Protein AF-A0AAV1TSD0-F1 (afdb_monomer_lite)

Radius of gyration: 18.55 Å; chains: 1; bounding box: 43×28×42 Å

InterPro domains:
  IPR061502 Copia/RE1/RE2-like, N-terminal domain [PF14223] (1-87)

Organism: NCBI:txid2874970

Foldseek 3Di:
DDPPPPPLQVPDPDPVVSVVVCCVVVVVVLVVVLVVLVVCLQPQADPDDDLPVSLVVLVVSQVVNVVSVNHDDPVSSVVSSVVNVVVD

Sequence (88 aa):
MEDSQPPLVRSVIGAYDAWSRLEENYEKKSLANKLFLRRLFLTMMYEGNDVMENTNKLKTLADQLDAVGSPISEADLMTTLLGSLRES

Structure (mmCIF, N/CA/C/O backbone):
data_AF-A0AAV1TSD0-F1
#
_entry.id   AF-A0AAV1TSD0-F1
#
loop_
_atom_site.group_PDB
_atom_site.id
_atom_site.type_symbol
_atom_site.label_atom_id
_atom_site.label_alt_id
_atom_site.label_comp_id
_atom_site.label_asym_id
_atom_site.label_entity_id
_atom_site.label_seq_id
_atom_site.pdbx_PDB_ins_code
_atom_site.Cartn_x
_atom_site.Cartn_y
_atom_site.Cartn_z
_atom_site.occupancy
_atom_site.B_iso_or_equiv
_atom_site.auth_seq_id
_atom_site.auth_comp_id
_atom_site.auth_asym_id
_atom_site.auth_atom_id
_atom_site.pdbx_PDB_model_num
ATOM 1 N N . MET A 1 1 ? 17.880 20.443 -20.967 1.00 37.94 1 MET A N 1
ATOM 2 C CA . MET A 1 1 ? 17.515 19.069 -21.353 1.00 37.94 1 MET A CA 1
ATOM 3 C C . MET A 1 1 ? 18.327 18.148 -20.477 1.00 37.94 1 MET A C 1
ATOM 5 O O . MET A 1 1 ? 19.533 18.330 -20.378 1.00 37.94 1 MET A O 1
ATOM 9 N N . GLU A 1 2 ? 17.614 17.329 -19.720 1.00 45.28 2 GLU A N 1
ATOM 10 C CA . GLU A 1 2 ? 18.118 16.450 -18.673 1.00 45.28 2 GLU A CA 1
ATOM 11 C C . GLU A 1 2 ? 18.915 15.293 -19.273 1.00 45.28 2 GLU A C 1
ATOM 13 O O . GLU A 1 2 ? 18.374 14.521 -20.057 1.00 45.28 2 GLU A O 1
ATOM 18 N N . ASP A 1 3 ? 20.159 15.118 -18.837 1.00 38.56 3 ASP A N 1
ATOM 19 C CA . ASP A 1 3 ? 20.835 13.822 -18.900 1.00 38.56 3 ASP A CA 1
ATOM 20 C C . ASP A 1 3 ? 20.858 13.229 -17.488 1.00 38.56 3 ASP A C 1
ATOM 22 O O . ASP A 1 3 ? 21.896 13.072 -16.847 1.00 38.56 3 ASP A O 1
ATOM 26 N N . SER A 1 4 ? 19.670 12.911 -16.967 1.00 51.69 4 SER A N 1
ATOM 27 C CA . SER A 1 4 ? 19.498 12.153 -15.721 1.00 51.69 4 SER A CA 1
ATOM 28 C C . SER A 1 4 ? 19.714 10.653 -15.955 1.00 51.69 4 SER A C 1
ATOM 30 O O . SER A 1 4 ? 18.919 9.818 -15.530 1.00 51.69 4 SER A O 1
ATOM 32 N N . GLN A 1 5 ? 20.802 10.292 -16.636 1.00 53.09 5 GLN A N 1
ATOM 33 C CA . GLN A 1 5 ? 21.286 8.915 -16.656 1.00 53.09 5 GLN A CA 1
ATOM 34 C C . GLN A 1 5 ? 21.917 8.625 -15.281 1.00 53.09 5 GLN A C 1
ATOM 36 O O . GLN A 1 5 ? 22.838 9.345 -14.877 1.00 53.09 5 GLN A O 1
ATOM 41 N N . PRO A 1 6 ? 21.450 7.614 -14.520 1.00 50.78 6 PRO A N 1
ATOM 42 C CA . PRO A 1 6 ? 22.025 7.332 -13.216 1.00 50.78 6 PRO A CA 1
ATOM 43 C C . PRO A 1 6 ? 23.520 6.989 -13.376 1.00 50.78 6 PRO A C 1
ATOM 45 O O . PRO A 1 6 ? 23.863 6.162 -14.224 1.00 50.78 6 PRO A O 1
ATOM 48 N N . PRO A 1 7 ? 24.424 7.564 -12.554 1.00 54.84 7 PRO A N 1
ATOM 49 C CA . PRO A 1 7 ? 25.887 7.444 -12.688 1.00 54.84 7 PRO A CA 1
ATOM 50 C C . PRO A 1 7 ? 26.443 6.005 -12.647 1.00 54.84 7 PRO A C 1
ATOM 52 O O . PRO A 1 7 ? 27.635 5.792 -12.855 1.00 54.84 7 PRO A O 1
ATOM 55 N N . LEU A 1 8 ? 25.585 5.008 -12.422 1.00 51.91 8 LEU A N 1
ATOM 56 C CA . LEU A 1 8 ? 25.893 3.579 -12.394 1.00 51.91 8 LEU A CA 1
ATOM 57 C C . LEU A 1 8 ? 26.127 2.964 -13.787 1.00 51.91 8 LEU A C 1
ATOM 59 O O . LEU A 1 8 ? 26.810 1.946 -13.881 1.00 51.91 8 LEU A O 1
ATOM 63 N N . VAL A 1 9 ? 25.622 3.585 -14.863 1.00 49.38 9 VAL A N 1
ATOM 64 C CA . VAL A 1 9 ? 25.748 3.067 -16.245 1.00 49.38 9 VAL A CA 1
ATOM 65 C C . VAL A 1 9 ? 27.102 3.425 -16.883 1.00 49.38 9 VAL A C 1
ATOM 67 O O . VAL A 1 9 ? 27.534 2.793 -17.841 1.00 49.38 9 VAL A O 1
ATOM 70 N N . ARG A 1 10 ? 27.849 4.385 -16.319 1.00 54.00 10 ARG A N 1
ATOM 71 C CA . ARG A 1 10 ? 29.100 4.894 -16.919 1.00 54.00 10 ARG A CA 1
ATOM 72 C C . ARG A 1 10 ? 30.312 3.951 -16.777 1.00 54.00 10 ARG A C 1
ATOM 74 O O . ARG A 1 10 ? 31.369 4.243 -17.321 1.00 54.00 10 ARG A O 1
ATOM 81 N N . SER A 1 11 ? 30.187 2.840 -16.044 1.00 55.19 11 SER A N 1
ATOM 82 C CA . SER A 1 11 ? 31.312 1.969 -15.644 1.00 55.19 11 SER A CA 1
ATOM 83 C C . SER A 1 11 ? 31.243 0.530 -16.190 1.00 55.19 11 SER A C 1
ATOM 85 O O . SER A 1 11 ? 32.024 -0.316 -15.752 1.00 55.19 11 SER A O 1
ATOM 87 N N . VAL A 1 12 ? 30.335 0.210 -17.110 1.00 54.34 12 VAL A N 1
ATOM 88 C CA . VAL A 1 12 ? 30.078 -1.182 -17.521 1.00 54.34 12 VAL A CA 1
ATOM 89 C C . VAL A 1 12 ? 30.292 -1.378 -19.017 1.00 54.34 12 VAL A C 1
ATOM 91 O O . VAL A 1 12 ? 29.761 -0.637 -19.835 1.00 54.34 12 VAL A O 1
ATOM 94 N N . ILE A 1 13 ? 31.130 -2.366 -19.348 1.00 62.28 13 ILE A N 1
ATOM 95 C CA . ILE A 1 13 ? 31.670 -2.627 -20.694 1.00 62.28 13 ILE A CA 1
ATOM 96 C C . ILE A 1 13 ? 30.662 -3.426 -21.551 1.00 62.28 13 ILE A C 1
ATOM 98 O O . ILE A 1 13 ? 30.782 -3.453 -22.774 1.00 62.28 13 ILE A O 1
ATOM 102 N N . GLY A 1 14 ? 29.623 -4.018 -20.941 1.00 67.62 14 GLY A N 1
ATOM 103 C CA . GLY A 1 14 ? 28.590 -4.794 -21.632 1.00 67.62 14 GLY A CA 1
ATOM 104 C C . GLY A 1 14 ? 27.172 -4.582 -21.089 1.00 67.62 14 GLY A C 1
ATOM 105 O O . GLY A 1 14 ? 26.970 -4.301 -19.908 1.00 67.62 14 GLY A O 1
ATOM 106 N N . ALA A 1 15 ? 26.176 -4.754 -21.968 1.00 64.50 15 ALA A N 1
ATOM 107 C CA . ALA A 1 15 ? 24.750 -4.602 -21.654 1.00 64.50 15 ALA A CA 1
ATOM 108 C C . ALA A 1 15 ? 24.275 -5.526 -20.517 1.00 64.50 15 ALA A C 1
ATOM 110 O O . ALA A 1 15 ? 23.415 -5.136 -19.734 1.00 64.50 15 ALA A O 1
ATOM 111 N N . TYR A 1 16 ? 24.873 -6.715 -20.397 1.00 69.06 16 TYR A N 1
ATOM 112 C CA . TYR A 1 16 ? 24.599 -7.654 -19.309 1.00 69.06 16 TYR A CA 1
ATOM 113 C C . TYR A 1 16 ? 25.049 -7.106 -17.947 1.00 69.06 16 TYR A C 1
ATOM 115 O O . TYR A 1 16 ? 24.260 -7.087 -17.011 1.00 69.06 16 TYR A O 1
ATOM 123 N N . ASP A 1 17 ? 26.266 -6.563 -17.845 1.00 71.06 17 ASP A N 1
ATOM 124 C CA . ASP A 1 17 ? 26.768 -6.002 -16.582 1.00 71.06 17 ASP A CA 1
ATOM 125 C C . ASP A 1 17 ? 25.987 -4.752 -16.158 1.00 71.06 17 ASP A C 1
ATOM 127 O O . ASP A 1 17 ? 25.760 -4.517 -14.969 1.00 71.06 17 ASP A O 1
ATOM 131 N N . ALA A 1 18 ? 25.558 -3.939 -17.130 1.00 70.12 18 ALA A N 1
ATOM 132 C CA . ALA A 1 18 ? 24.660 -2.820 -16.876 1.00 70.12 18 ALA A CA 1
ATOM 133 C C . ALA A 1 18 ? 23.302 -3.303 -16.356 1.00 70.12 18 ALA A C 1
ATOM 135 O O . ALA A 1 18 ? 22.809 -2.762 -15.367 1.00 70.12 18 ALA A O 1
ATOM 136 N N . TRP A 1 19 ? 22.735 -4.345 -16.970 1.00 65.19 19 TRP A N 1
ATOM 137 C CA . TRP A 1 19 ? 21.480 -4.947 -16.534 1.00 65.19 19 TRP A CA 1
ATOM 138 C C . TRP A 1 19 ? 21.585 -5.538 -15.127 1.00 65.19 19 TRP A C 1
ATOM 140 O O . TRP A 1 19 ? 20.781 -5.176 -14.279 1.00 65.19 19 TRP A O 1
ATOM 150 N N . SER A 1 20 ? 22.612 -6.338 -14.824 1.00 72.12 20 SER A N 1
ATOM 151 C CA . SER A 1 20 ? 22.798 -6.928 -13.491 1.00 72.12 20 SER A CA 1
ATOM 152 C C . SER A 1 20 ? 23.010 -5.879 -12.396 1.00 72.12 20 SER A C 1
ATOM 154 O O . SER A 1 20 ? 22.504 -6.041 -11.291 1.00 72.12 20 SER A O 1
ATOM 156 N N . ARG A 1 21 ? 23.705 -4.765 -12.674 1.00 73.38 21 ARG A N 1
ATOM 157 C CA . ARG A 1 21 ? 23.853 -3.667 -11.695 1.00 73.38 21 ARG A CA 1
ATOM 158 C C . ARG A 1 21 ? 22.562 -2.883 -11.486 1.00 73.38 21 ARG A C 1
ATOM 160 O O . ARG A 1 21 ? 22.310 -2.406 -10.378 1.00 73.38 21 ARG A O 1
ATOM 167 N N . LEU A 1 22 ? 21.772 -2.701 -12.544 1.00 66.00 22 LEU A N 1
ATOM 168 C CA . LEU A 1 22 ? 20.441 -2.113 -12.432 1.00 66.00 22 LEU A CA 1
ATOM 169 C C . LEU A 1 22 ? 19.537 -3.050 -11.632 1.00 66.00 22 LEU A C 1
ATOM 171 O O . LEU A 1 22 ? 18.953 -2.612 -10.654 1.00 66.00 22 LEU A O 1
ATOM 175 N N . GLU A 1 23 ? 19.497 -4.333 -11.966 1.00 67.81 23 GLU A N 1
ATOM 176 C CA . GLU A 1 23 ? 18.745 -5.343 -11.230 1.00 67.81 23 GLU A CA 1
ATOM 177 C C . GLU A 1 23 ? 19.142 -5.345 -9.752 1.00 67.81 23 GLU A C 1
ATOM 179 O O . GLU A 1 23 ? 18.302 -5.061 -8.914 1.00 67.81 23 GLU A O 1
ATOM 184 N N . GLU A 1 24 ? 20.425 -5.461 -9.415 1.00 72.25 24 GLU A N 1
ATOM 185 C CA . GLU A 1 24 ? 20.880 -5.492 -8.022 1.00 72.25 24 GLU A CA 1
ATOM 186 C C . GLU A 1 24 ? 20.549 -4.199 -7.248 1.00 72.25 24 GLU A C 1
ATOM 188 O O . GLU A 1 24 ? 20.129 -4.239 -6.090 1.00 72.25 24 GLU A O 1
ATOM 193 N N . ASN A 1 25 ? 20.726 -3.023 -7.857 1.00 70.25 25 ASN A N 1
ATOM 194 C CA . ASN A 1 25 ? 20.474 -1.751 -7.179 1.00 70.25 25 ASN A CA 1
ATOM 195 C C . ASN A 1 25 ? 18.975 -1.438 -7.065 1.00 70.25 25 ASN A C 1
ATOM 197 O O . ASN A 1 25 ? 18.525 -0.940 -6.032 1.00 70.25 25 ASN A O 1
ATOM 201 N N . TYR A 1 26 ? 18.198 -1.709 -8.115 1.00 64.81 26 TYR A N 1
ATOM 202 C CA . TYR A 1 26 ? 16.754 -1.489 -8.119 1.00 64.81 26 TYR A CA 1
ATOM 203 C C . TYR A 1 26 ? 16.021 -2.570 -7.325 1.00 64.81 26 TYR A C 1
ATOM 205 O O . TYR A 1 26 ? 15.042 -2.245 -6.663 1.00 64.81 26 TYR A O 1
ATOM 213 N N . GLU A 1 27 ? 16.517 -3.804 -7.284 1.00 68.88 27 GLU A N 1
ATOM 214 C CA . GLU A 1 27 ? 16.018 -4.873 -6.421 1.00 68.88 27 GLU A CA 1
ATOM 215 C C . GLU A 1 27 ? 16.326 -4.571 -4.953 1.00 68.88 27 GLU A C 1
ATOM 217 O O . GLU A 1 27 ? 15.408 -4.590 -4.139 1.00 68.88 27 GLU A O 1
ATOM 222 N N . LYS A 1 28 ? 17.554 -4.161 -4.594 1.00 66.56 28 LYS A N 1
ATOM 223 C CA . LYS A 1 28 ? 17.862 -3.708 -3.220 1.00 66.56 28 LYS A CA 1
ATOM 224 C C . LYS A 1 28 ? 16.997 -2.520 -2.801 1.00 66.56 28 LYS A C 1
ATOM 226 O O . LYS A 1 28 ? 16.484 -2.508 -1.683 1.00 66.56 28 LYS A O 1
ATOM 231 N N . LYS A 1 29 ? 16.790 -1.537 -3.687 1.00 67.81 29 LYS A N 1
ATOM 232 C CA . LYS A 1 29 ? 15.872 -0.411 -3.435 1.00 67.81 29 LYS A CA 1
ATOM 233 C C . LYS A 1 29 ? 14.418 -0.862 -3.343 1.00 67.81 29 LYS A C 1
ATOM 235 O O . LYS A 1 29 ? 13.701 -0.356 -2.491 1.00 67.81 29 LYS A O 1
ATOM 240 N N . SER A 1 30 ? 13.990 -1.817 -4.162 1.00 76.81 30 SER A N 1
ATOM 241 C CA . SER A 1 30 ? 12.649 -2.404 -4.128 1.00 76.81 30 SER A CA 1
ATOM 242 C C . SER A 1 30 ? 12.418 -3.157 -2.820 1.00 76.81 30 SER A C 1
ATOM 244 O O . SER A 1 30 ? 11.410 -2.932 -2.163 1.00 76.81 30 SER A O 1
ATOM 246 N N . LEU A 1 31 ? 13.379 -3.963 -2.368 1.00 76.88 31 LEU A N 1
ATOM 247 C CA . LEU A 1 31 ? 13.334 -4.671 -1.088 1.00 76.88 31 LEU A CA 1
ATOM 248 C C . LEU A 1 31 ? 13.326 -3.702 0.097 1.00 76.88 31 LEU A C 1
ATOM 250 O O . LEU A 1 31 ? 12.497 -3.844 0.995 1.00 76.88 31 LEU A O 1
ATOM 254 N N . ALA A 1 32 ? 14.195 -2.689 0.086 1.00 77.31 32 ALA A N 1
ATOM 255 C CA . ALA A 1 32 ? 14.208 -1.648 1.110 1.00 77.31 32 ALA A CA 1
ATOM 256 C C . ALA A 1 32 ? 12.887 -0.861 1.135 1.00 77.31 32 ALA A C 1
ATOM 258 O O . ALA A 1 32 ? 12.345 -0.618 2.210 1.00 77.31 32 ALA A O 1
ATOM 259 N N . ASN A 1 33 ? 12.335 -0.522 -0.033 1.00 80.06 33 ASN A N 1
ATOM 260 C CA . ASN A 1 33 ? 11.057 0.175 -0.157 1.00 80.06 33 ASN A CA 1
ATOM 261 C C . ASN A 1 33 ? 9.885 -0.695 0.326 1.00 80.06 33 ASN A C 1
ATOM 263 O O . ASN A 1 33 ? 9.060 -0.234 1.107 1.00 80.06 33 ASN A O 1
ATOM 267 N N . LYS A 1 34 ? 9.849 -1.981 -0.048 1.00 83.31 34 LYS A N 1
ATOM 268 C CA . LYS A 1 34 ? 8.865 -2.954 0.456 1.00 83.31 34 LYS A CA 1
ATOM 269 C C . LYS A 1 34 ? 8.919 -3.069 1.978 1.00 83.31 34 LYS A C 1
ATOM 271 O O . LYS A 1 34 ? 7.879 -3.042 2.629 1.00 83.31 34 LYS A O 1
ATOM 276 N N . LEU A 1 35 ? 10.118 -3.184 2.552 1.00 83.06 35 LEU A N 1
ATOM 277 C CA . LEU A 1 35 ? 10.312 -3.252 4.003 1.00 83.06 35 LEU A CA 1
ATOM 278 C C . LEU A 1 35 ? 9.886 -1.959 4.698 1.00 83.06 35 LEU A C 1
ATOM 280 O O . LEU A 1 35 ? 9.246 -2.017 5.745 1.00 83.06 35 LEU A O 1
ATOM 284 N N . PHE A 1 36 ? 10.212 -0.806 4.113 1.00 83.19 36 PHE A N 1
ATOM 285 C CA . PHE A 1 36 ? 9.805 0.496 4.626 1.00 83.19 36 PHE A CA 1
ATOM 286 C C . PHE A 1 36 ? 8.279 0.636 4.655 1.00 83.19 36 PHE A C 1
ATOM 288 O O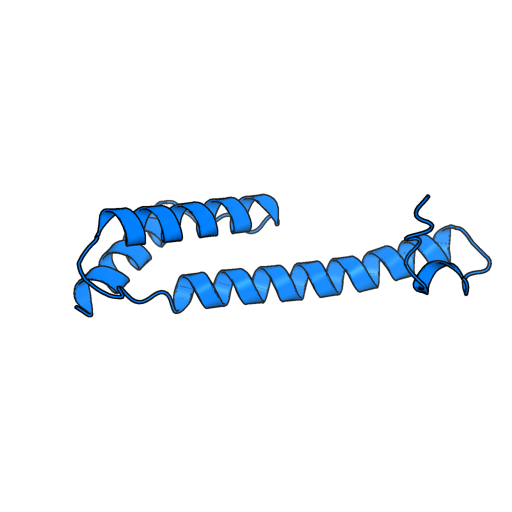 . PHE A 1 36 ? 7.719 0.925 5.711 1.00 83.19 36 PHE A O 1
ATOM 295 N N . LEU A 1 37 ? 7.604 0.347 3.538 1.00 84.69 37 LEU A N 1
ATOM 296 C CA . LEU A 1 37 ? 6.145 0.415 3.431 1.00 84.69 37 LEU A CA 1
ATOM 297 C C . LEU A 1 37 ? 5.450 -0.573 4.376 1.00 84.69 37 LEU A C 1
ATOM 299 O O . LEU A 1 37 ? 4.505 -0.199 5.065 1.00 84.69 37 LEU A O 1
ATOM 303 N N . ARG A 1 38 ? 5.953 -1.813 4.483 1.00 84.62 38 ARG A N 1
ATOM 304 C CA . ARG A 1 38 ? 5.435 -2.791 5.455 1.00 84.62 38 ARG A CA 1
ATOM 305 C C . ARG A 1 38 ? 5.596 -2.313 6.889 1.00 84.62 38 ARG A C 1
ATOM 307 O O . ARG A 1 38 ? 4.685 -2.484 7.691 1.00 84.62 38 ARG A O 1
ATOM 314 N N . ARG A 1 39 ? 6.747 -1.730 7.226 1.00 85.06 39 ARG A N 1
ATOM 315 C CA . ARG A 1 39 ? 6.978 -1.202 8.570 1.00 85.06 39 ARG A CA 1
ATOM 316 C C . ARG A 1 39 ? 6.016 -0.062 8.872 1.00 85.06 39 ARG A C 1
ATOM 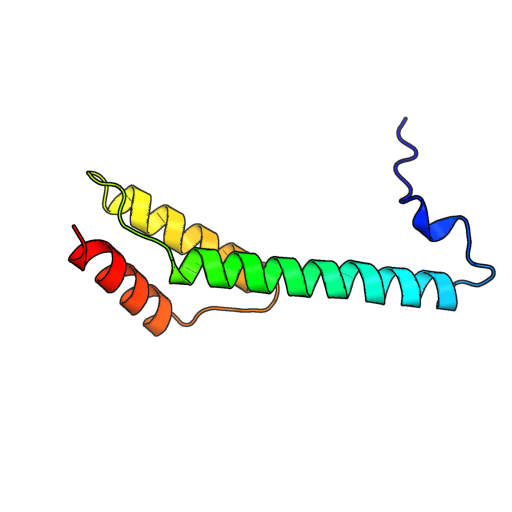318 O O . ARG A 1 39 ? 5.402 -0.089 9.927 1.00 85.06 39 ARG A O 1
ATOM 325 N N . LEU A 1 40 ? 5.848 0.869 7.935 1.00 82.69 40 LEU A N 1
ATOM 326 C CA . LEU A 1 40 ? 4.928 1.994 8.072 1.00 82.69 40 LEU A CA 1
ATOM 327 C C . LEU A 1 40 ? 3.478 1.529 8.263 1.00 82.69 40 LEU A C 1
ATOM 329 O O . LEU A 1 40 ? 2.788 2.062 9.123 1.00 82.69 40 LEU A O 1
ATOM 333 N N . PHE A 1 41 ? 3.049 0.503 7.524 1.00 82.75 41 PHE A N 1
ATOM 334 C CA . PHE A 1 41 ? 1.735 -0.118 7.693 1.00 82.75 41 PHE A CA 1
ATOM 335 C C . PHE A 1 41 ? 1.553 -0.742 9.087 1.00 82.75 41 PHE A C 1
ATOM 337 O O . PHE A 1 41 ? 0.527 -0.533 9.723 1.00 82.75 41 PHE A O 1
ATOM 344 N N . LEU A 1 42 ? 2.552 -1.478 9.586 1.00 79.94 42 LEU A N 1
ATOM 345 C CA . LEU A 1 42 ? 2.486 -2.149 10.893 1.00 79.94 42 LEU A CA 1
ATOM 346 C C . LEU A 1 42 ? 2.594 -1.194 12.087 1.00 79.94 42 LEU A C 1
ATOM 348 O O . LEU A 1 42 ? 2.134 -1.530 13.172 1.00 79.94 42 LEU A O 1
ATOM 352 N N . THR A 1 43 ? 3.233 -0.036 11.917 1.00 78.19 43 THR A N 1
ATOM 353 C CA . THR A 1 43 ? 3.398 0.973 12.976 1.00 78.19 43 THR A CA 1
ATOM 354 C C . THR A 1 43 ? 2.410 2.130 12.848 1.00 78.19 43 THR A C 1
ATOM 356 O O . THR A 1 43 ? 2.621 3.174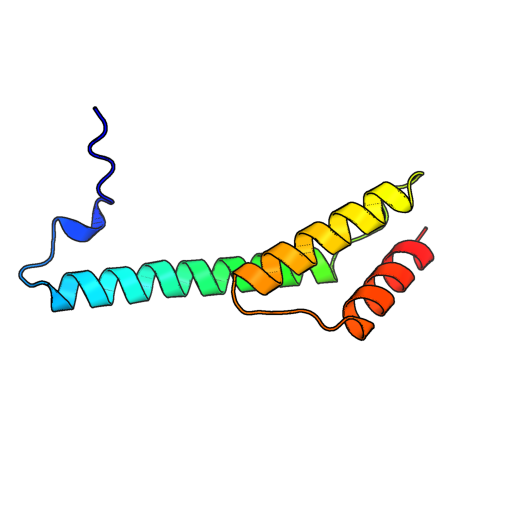 13.462 1.00 78.19 43 THR A O 1
ATOM 359 N N . MET A 1 44 ? 1.384 2.001 12.004 1.00 72.81 44 MET A N 1
ATOM 360 C CA . MET A 1 44 ? 0.409 3.062 11.791 1.00 72.81 44 MET A CA 1
ATOM 361 C C . MET A 1 44 ? -0.475 3.213 13.032 1.00 72.81 44 MET A C 1
ATOM 363 O O . MET A 1 44 ? -1.254 2.323 13.363 1.00 72.81 44 MET A O 1
ATOM 367 N N . MET A 1 45 ? -0.342 4.352 13.710 1.00 65.94 45 MET A N 1
ATOM 368 C CA . MET A 1 45 ? -1.164 4.729 14.858 1.00 65.94 45 MET A CA 1
ATOM 369 C C . MET A 1 45 ? -2.184 5.793 14.448 1.00 65.94 45 MET A C 1
ATOM 371 O O . MET A 1 45 ? -1.914 6.622 13.578 1.00 65.94 45 MET A O 1
ATOM 375 N N . TYR 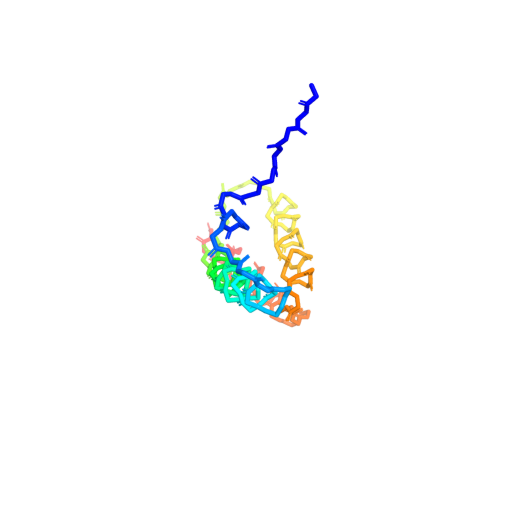A 1 46 ? -3.354 5.781 15.085 1.00 66.06 46 TYR A N 1
ATOM 376 C CA . TYR A 1 46 ? -4.367 6.811 14.888 1.00 66.06 46 TYR A CA 1
ATOM 377 C C . TYR A 1 46 ? -3.919 8.129 15.535 1.00 66.06 46 TYR A C 1
ATOM 379 O O . TYR A 1 46 ? -3.838 8.237 16.755 1.00 66.06 46 TYR A O 1
ATOM 387 N N . GLU A 1 47 ? -3.645 9.149 14.721 1.00 64.50 47 GLU A N 1
ATOM 388 C CA . GLU A 1 47 ? -3.209 10.480 15.184 1.00 64.50 47 GLU A CA 1
ATOM 389 C C . GLU A 1 47 ? -4.375 11.450 15.476 1.00 64.50 47 GLU A C 1
ATOM 391 O O . GLU A 1 47 ? -4.211 12.668 15.435 1.00 64.50 47 GLU A O 1
ATOM 396 N N . GLY A 1 48 ? -5.556 10.929 15.818 1.00 60.09 48 GLY A N 1
ATOM 397 C CA . GLY A 1 48 ? -6.669 11.740 16.309 1.00 60.09 48 GLY A CA 1
ATOM 398 C C . GLY A 1 48 ? -7.614 12.326 15.248 1.00 60.09 48 GLY A C 1
ATOM 399 O O . GLY A 1 48 ? -7.269 12.575 14.098 1.00 60.09 48 GLY A O 1
ATOM 400 N N . ASN A 1 49 ? -8.844 12.546 15.724 1.00 57.16 49 ASN A N 1
ATOM 401 C CA . ASN A 1 49 ? -10.049 13.185 15.172 1.00 57.16 49 ASN A CA 1
ATOM 402 C C . ASN A 1 49 ? -10.636 12.776 13.813 1.00 57.16 49 ASN A C 1
ATOM 404 O O . ASN A 1 49 ? -11.840 12.984 13.660 1.00 57.16 49 ASN A O 1
ATOM 408 N N . ASP A 1 50 ? -9.901 12.177 12.873 1.00 73.06 50 ASP A N 1
ATOM 409 C CA . ASP A 1 50 ? -10.517 11.732 11.613 1.00 73.06 50 ASP A CA 1
ATOM 410 C C . ASP A 1 50 ? -10.198 10.274 11.247 1.00 73.06 50 ASP A C 1
ATOM 412 O O . ASP A 1 50 ? -9.161 9.919 10.680 1.00 73.06 50 ASP A O 1
ATOM 416 N N . VAL A 1 51 ? -11.171 9.408 11.540 1.00 75.19 51 VAL A N 1
ATOM 417 C CA . VAL A 1 51 ? -11.187 7.993 11.146 1.00 75.19 51 VAL A CA 1
ATOM 418 C C . VAL A 1 51 ? -11.132 7.837 9.626 1.00 75.19 51 VAL A C 1
ATOM 420 O O . VAL A 1 51 ? -10.518 6.885 9.137 1.00 75.19 51 VAL A O 1
ATOM 423 N N . MET A 1 52 ? -11.725 8.759 8.860 1.00 79.50 52 MET A N 1
ATOM 424 C CA . MET A 1 52 ? -11.656 8.718 7.400 1.00 79.50 52 MET A CA 1
ATOM 425 C C . MET A 1 52 ? -10.256 9.052 6.897 1.00 79.50 52 MET A C 1
ATOM 427 O O . MET A 1 52 ? -9.775 8.389 5.980 1.00 79.50 52 MET A O 1
ATOM 431 N N . GLU A 1 53 ? -9.573 10.022 7.505 1.00 80.81 53 GLU A N 1
ATOM 432 C CA . GLU A 1 53 ? -8.186 10.338 7.154 1.00 80.81 53 GLU A CA 1
ATOM 433 C C . GLU A 1 53 ? -7.267 9.138 7.422 1.00 80.81 53 GLU A C 1
ATOM 435 O O . GLU A 1 53 ? -6.486 8.747 6.552 1.00 80.81 53 GLU A O 1
ATOM 440 N N . ASN A 1 54 ? -7.422 8.487 8.578 1.00 79.00 54 ASN A N 1
ATOM 441 C CA . ASN A 1 54 ? -6.676 7.274 8.914 1.00 79.00 54 ASN A CA 1
ATOM 442 C C . ASN A 1 54 ? -6.972 6.115 7.940 1.00 79.00 54 ASN A C 1
ATOM 444 O O . ASN A 1 54 ? -6.057 5.449 7.455 1.00 79.00 54 ASN A O 1
ATOM 448 N N . THR A 1 55 ? -8.243 5.923 7.576 1.00 82.75 55 THR A N 1
ATOM 449 C CA . THR A 1 55 ? -8.662 4.901 6.599 1.00 82.75 55 THR A CA 1
ATOM 450 C C . THR A 1 55 ? -8.072 5.169 5.211 1.00 82.75 55 THR A C 1
ATOM 452 O O . THR A 1 55 ? -7.583 4.251 4.552 1.00 82.75 55 THR A O 1
ATOM 455 N N . ASN A 1 56 ? -8.059 6.429 4.767 1.00 85.12 56 ASN A N 1
ATOM 456 C CA . ASN A 1 56 ? -7.481 6.822 3.481 1.00 85.12 56 ASN A CA 1
ATOM 457 C C . ASN A 1 56 ? -5.958 6.633 3.452 1.00 85.12 56 ASN A C 1
ATOM 459 O O . ASN A 1 56 ? -5.418 6.172 2.443 1.00 85.12 56 ASN A O 1
ATOM 463 N N . LYS A 1 57 ? -5.263 6.935 4.557 1.00 84.50 57 LYS A N 1
ATOM 464 C CA . LYS A 1 57 ? -3.823 6.671 4.708 1.00 84.50 57 LYS A CA 1
ATOM 465 C C . LYS A 1 57 ? -3.522 5.170 4.624 1.00 84.50 57 LYS A C 1
ATOM 467 O O . LYS A 1 57 ? -2.650 4.775 3.852 1.00 84.50 57 LYS A O 1
ATOM 472 N N . LEU A 1 58 ? -4.290 4.335 5.330 1.00 85.19 58 LEU A N 1
ATOM 473 C CA . LEU A 1 58 ? -4.180 2.871 5.271 1.00 85.19 58 LEU A CA 1
ATOM 474 C C . LEU A 1 58 ? -4.394 2.324 3.860 1.00 85.19 58 LEU A C 1
ATOM 476 O O . LEU A 1 58 ? -3.599 1.516 3.381 1.00 85.19 58 LEU A O 1
ATOM 480 N N . LYS A 1 59 ? -5.436 2.801 3.173 1.00 86.69 59 LYS A N 1
ATOM 481 C CA . LYS A 1 59 ? -5.728 2.399 1.796 1.00 86.69 59 LYS A CA 1
ATOM 482 C C . LYS A 1 59 ? -4.601 2.785 0.839 1.00 86.69 59 LYS A C 1
ATOM 484 O O . LYS A 1 59 ? -4.148 1.952 0.065 1.00 86.69 59 LYS A O 1
ATOM 489 N N . THR A 1 60 ? -4.085 4.006 0.961 1.00 89.19 60 THR A N 1
ATOM 490 C CA . THR A 1 60 ? -2.958 4.481 0.144 1.00 89.19 60 THR A CA 1
ATOM 491 C C . THR A 1 60 ? -1.713 3.612 0.343 1.00 89.19 60 THR A C 1
ATOM 493 O O . THR A 1 60 ? -1.026 3.288 -0.623 1.00 89.19 60 THR A O 1
ATOM 496 N N . LEU A 1 61 ? -1.421 3.197 1.580 1.00 87.56 61 LEU A N 1
ATOM 497 C CA . LEU A 1 61 ? -0.301 2.295 1.864 1.00 87.56 61 LEU A CA 1
ATOM 498 C C . LEU A 1 61 ? -0.516 0.893 1.292 1.00 87.56 61 LEU A C 1
ATOM 500 O O . LEU A 1 61 ? 0.435 0.300 0.785 1.00 87.56 61 LEU A O 1
ATOM 504 N N . ALA A 1 62 ? -1.742 0.371 1.349 1.00 87.69 62 ALA A N 1
ATOM 505 C CA . ALA A 1 62 ? -2.083 -0.910 0.739 1.00 87.69 62 ALA A CA 1
ATOM 506 C C . ALA A 1 62 ? -1.900 -0.871 -0.788 1.00 87.69 62 ALA A C 1
ATOM 508 O O . ALA A 1 62 ? -1.269 -1.770 -1.341 1.00 87.69 62 ALA A O 1
ATOM 509 N N . ASP A 1 63 ? -2.344 0.204 -1.445 1.00 88.62 63 ASP A N 1
ATOM 510 C CA . ASP A 1 63 ? -2.169 0.408 -2.889 1.00 88.62 63 ASP A CA 1
ATOM 511 C C . ASP A 1 63 ? -0.679 0.530 -3.266 1.00 88.62 63 ASP A C 1
ATOM 513 O O . ASP A 1 63 ? -0.218 -0.043 -4.255 1.00 88.62 63 ASP A O 1
ATOM 517 N N . GLN A 1 64 ? 0.120 1.231 -2.451 1.00 86.69 64 GLN A N 1
ATOM 518 C CA . GLN A 1 64 ? 1.573 1.315 -2.643 1.00 86.69 64 GLN A CA 1
ATOM 519 C C . GLN A 1 64 ? 2.261 -0.043 -2.475 1.00 86.69 64 GLN A C 1
ATOM 521 O O . GLN A 1 64 ? 3.210 -0.344 -3.199 1.00 86.69 64 GLN A O 1
ATOM 526 N N . LEU A 1 65 ? 1.795 -0.857 -1.528 1.00 85.44 65 LEU A N 1
ATOM 527 C CA . LEU A 1 65 ? 2.298 -2.204 -1.281 1.00 85.44 65 LEU A CA 1
ATOM 528 C C . LEU A 1 65 ? 1.937 -3.176 -2.410 1.00 85.44 65 LEU A C 1
ATOM 530 O O . LEU A 1 65 ? 2.785 -3.978 -2.809 1.00 85.44 65 LEU A O 1
ATOM 534 N N . ASP A 1 66 ? 0.740 -3.057 -2.979 1.00 86.69 66 ASP A N 1
ATOM 535 C CA . ASP A 1 66 ? 0.333 -3.795 -4.176 1.00 86.69 66 ASP A CA 1
ATOM 536 C C . ASP A 1 66 ? 1.196 -3.418 -5.392 1.00 86.69 66 ASP A C 1
ATOM 538 O O . ASP A 1 66 ? 1.768 -4.291 -6.046 1.00 86.69 66 ASP A O 1
ATOM 542 N N . ALA A 1 67 ? 1.436 -2.119 -5.609 1.00 83.75 67 ALA A N 1
ATOM 543 C CA . ALA A 1 67 ? 2.272 -1.622 -6.706 1.00 83.75 67 ALA A CA 1
ATOM 544 C C . ALA A 1 67 ? 3.730 -2.124 -6.656 1.00 83.75 67 ALA A C 1
ATOM 546 O O . ALA A 1 67 ? 4.381 -2.254 -7.694 1.00 83.75 67 ALA A O 1
ATOM 547 N N . VAL A 1 68 ? 4.258 -2.436 -5.465 1.00 82.00 68 VAL A N 1
ATOM 548 C CA . VAL A 1 68 ? 5.595 -3.042 -5.295 1.00 82.00 68 VAL A CA 1
ATOM 549 C C . VAL A 1 68 ? 5.558 -4.577 -5.237 1.00 82.00 68 V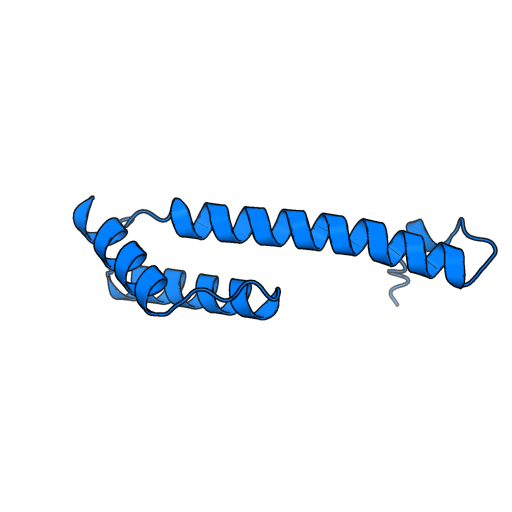AL A C 1
ATOM 551 O O . VAL A 1 68 ? 6.571 -5.213 -4.932 1.00 82.00 68 VAL A O 1
ATOM 554 N N . GLY A 1 69 ? 4.417 -5.204 -5.529 1.00 80.69 69 GLY A N 1
ATOM 555 C CA . GLY A 1 69 ? 4.247 -6.658 -5.541 1.00 80.69 69 GLY A CA 1
ATOM 556 C C . GLY A 1 69 ? 4.296 -7.291 -4.150 1.00 80.69 69 GLY A C 1
ATOM 557 O O . GLY A 1 69 ? 4.797 -8.402 -3.991 1.00 80.69 69 GLY A O 1
ATOM 558 N N . SER A 1 70 ? 3.851 -6.566 -3.124 1.00 85.00 70 SER A N 1
ATOM 559 C CA . SER A 1 70 ? 3.639 -7.076 -1.767 1.00 85.00 70 SER A CA 1
ATOM 560 C C . SER A 1 70 ? 2.206 -6.761 -1.310 1.00 85.00 70 SER A C 1
ATOM 562 O O . SER A 1 70 ? 2.051 -6.044 -0.319 1.00 85.00 70 SER A O 1
ATOM 564 N N . PRO A 1 71 ? 1.170 -7.288 -1.987 1.00 85.94 71 PRO A N 1
ATOM 565 C CA . PRO A 1 71 ? -0.218 -7.014 -1.630 1.00 85.94 71 PRO A CA 1
ATOM 566 C C . PRO A 1 71 ? -0.504 -7.369 -0.170 1.00 85.94 71 PRO A C 1
ATOM 568 O O . PRO A 1 71 ? 0.020 -8.352 0.365 1.00 85.94 71 PRO A O 1
ATOM 571 N N . ILE A 1 72 ? -1.348 -6.559 0.462 1.00 85.44 72 ILE A N 1
ATOM 572 C CA . ILE A 1 72 ? -1.890 -6.822 1.794 1.00 85.44 72 ILE A CA 1
ATOM 573 C C . ILE A 1 72 ? -3.295 -7.395 1.638 1.00 85.44 72 ILE A C 1
ATOM 575 O O . ILE A 1 72 ? -4.070 -6.933 0.800 1.00 85.44 72 ILE A O 1
ATOM 579 N N . SER A 1 73 ? -3.620 -8.417 2.430 1.00 88.50 73 SER A N 1
ATOM 580 C CA . SER A 1 73 ? -4.960 -8.993 2.408 1.00 88.50 73 SER A CA 1
ATOM 581 C C . SER A 1 73 ? -5.978 -8.026 3.016 1.00 88.50 73 SER A C 1
ATOM 583 O O . SER A 1 73 ? -5.667 -7.254 3.922 1.00 88.50 73 SER A O 1
ATOM 585 N N . GLU A 1 74 ? -7.227 -8.094 2.564 1.00 85.50 74 GLU A N 1
ATOM 586 C CA . GLU A 1 74 ? -8.299 -7.286 3.152 1.00 85.50 74 GLU A CA 1
ATOM 587 C C . GLU A 1 74 ? -8.452 -7.557 4.661 1.00 85.50 74 GLU A C 1
ATOM 589 O O . GLU A 1 74 ? -8.665 -6.632 5.441 1.00 85.50 74 GLU A O 1
ATOM 594 N N . ALA A 1 75 ? -8.254 -8.804 5.099 1.00 85.81 75 ALA A N 1
ATOM 595 C CA . ALA A 1 75 ? -8.296 -9.170 6.513 1.00 85.81 75 ALA A CA 1
ATOM 596 C C . ALA A 1 75 ? -7.198 -8.473 7.337 1.00 85.81 75 ALA A C 1
ATOM 598 O O . ALA A 1 75 ? -7.467 -7.993 8.442 1.00 85.81 75 ALA A O 1
ATOM 599 N N . ASP A 1 76 ? -5.982 -8.367 6.797 1.00 86.62 76 ASP A N 1
ATOM 600 C CA . ASP A 1 76 ? -4.869 -7.669 7.450 1.00 86.62 76 ASP A CA 1
ATOM 601 C C . ASP A 1 76 ? -5.111 -6.156 7.481 1.00 86.62 76 ASP A C 1
ATOM 603 O O . ASP A 1 76 ? -4.869 -5.513 8.500 1.00 86.62 76 ASP A O 1
ATOM 607 N N . LEU A 1 77 ? -5.657 -5.589 6.399 1.00 85.38 77 LEU A N 1
ATOM 608 C CA . LEU A 1 77 ? -6.053 -4.179 6.329 1.00 85.38 77 LEU A CA 1
ATOM 609 C C . LEU A 1 77 ? -7.070 -3.826 7.420 1.00 85.38 77 LEU A C 1
ATOM 611 O O . LEU A 1 77 ? -6.880 -2.855 8.154 1.00 85.38 77 LEU A O 1
ATOM 615 N N . MET A 1 78 ? -8.125 -4.632 7.553 1.00 84.88 78 MET A N 1
ATOM 616 C CA . MET A 1 78 ? -9.161 -4.442 8.570 1.00 84.88 78 MET A CA 1
ATOM 617 C C . MET A 1 78 ? -8.603 -4.625 9.984 1.00 84.88 78 MET A C 1
ATOM 619 O O . MET A 1 78 ? -8.947 -3.861 10.884 1.00 84.88 78 MET A O 1
ATOM 623 N N . THR A 1 79 ? -7.711 -5.600 10.183 1.00 85.81 79 THR A N 1
ATOM 624 C CA . THR A 1 79 ? -7.060 -5.845 11.480 1.00 85.81 79 THR A CA 1
ATOM 625 C C . THR A 1 79 ? -6.196 -4.658 11.905 1.00 85.81 79 THR A C 1
ATOM 627 O O . THR A 1 79 ? -6.308 -4.200 13.042 1.00 85.81 79 THR A O 1
ATOM 630 N N . THR A 1 80 ? -5.394 -4.107 10.992 1.00 83.94 80 THR A N 1
ATOM 631 C CA . THR A 1 80 ? -4.573 -2.917 11.254 1.00 83.94 80 THR A CA 1
ATOM 632 C C . THR A 1 80 ? -5.431 -1.678 11.490 1.00 83.94 80 THR A C 1
ATOM 634 O O . THR A 1 80 ? -5.155 -0.916 12.415 1.00 83.94 80 THR A O 1
ATOM 637 N N . LEU A 1 81 ? -6.514 -1.493 10.724 1.00 83.62 81 LEU A N 1
ATOM 638 C CA . LEU A 1 81 ? -7.456 -0.394 10.944 1.00 83.62 81 LEU A CA 1
ATOM 639 C C . LEU A 1 81 ? -8.065 -0.465 12.351 1.00 83.62 81 LEU A C 1
ATOM 641 O O . LEU A 1 81 ? -7.992 0.508 13.098 1.00 83.62 81 LEU A O 1
ATOM 645 N N . LEU A 1 82 ? -8.598 -1.626 12.742 1.00 82.62 82 LEU A N 1
ATOM 646 C CA . LEU A 1 82 ? -9.159 -1.850 14.079 1.00 82.62 82 LEU A CA 1
ATOM 647 C C . LEU A 1 82 ? -8.117 -1.660 15.190 1.00 82.62 82 LEU A C 1
ATOM 649 O O . LEU A 1 82 ? -8.445 -1.102 16.236 1.00 82.62 82 LEU A O 1
ATOM 653 N N . GLY A 1 83 ? -6.875 -2.099 14.963 1.00 80.69 83 GLY A N 1
ATOM 654 C CA . GLY A 1 83 ? -5.752 -1.891 15.879 1.00 80.69 83 GLY A CA 1
ATOM 655 C C . GLY A 1 83 ? -5.454 -0.409 16.093 1.00 80.69 83 GLY A C 1
ATOM 656 O O . GLY A 1 83 ? -5.466 0.052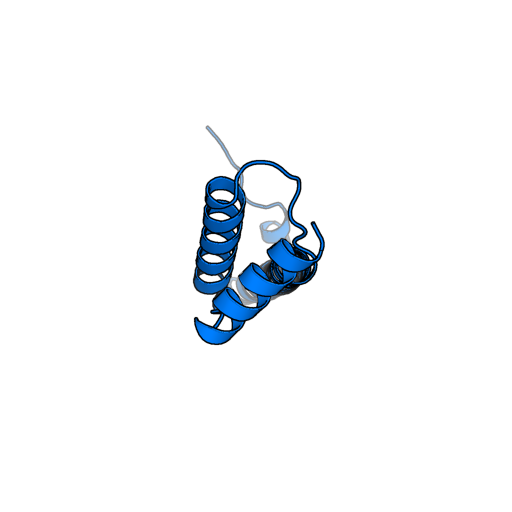 17.231 1.00 80.69 83 GLY A O 1
ATOM 657 N N . SER A 1 84 ? -5.302 0.347 15.002 1.00 76.38 84 SER A N 1
ATOM 658 C CA . SER A 1 84 ? -5.006 1.783 15.060 1.00 76.38 84 SER A CA 1
ATOM 659 C C . SER A 1 84 ? -6.090 2.580 15.794 1.00 76.38 84 SER A C 1
ATOM 661 O O . SER A 1 84 ? -5.768 3.507 16.526 1.00 76.38 84 SER A O 1
ATOM 663 N N . LEU A 1 85 ? -7.365 2.191 15.663 1.00 74.56 85 LEU A N 1
ATOM 664 C CA . LEU A 1 85 ? -8.498 2.854 16.319 1.00 74.56 85 LEU A CA 1
ATOM 665 C C . LEU A 1 85 ? -8.625 2.530 17.815 1.00 74.56 85 LEU A C 1
ATOM 667 O O . LEU A 1 85 ? -9.215 3.314 18.551 1.00 74.56 85 LEU A O 1
ATOM 671 N N . ARG A 1 86 ? -8.120 1.373 18.266 1.00 65.94 86 ARG A N 1
ATOM 672 C CA . ARG A 1 86 ? -8.232 0.918 19.664 1.00 65.94 86 ARG A CA 1
ATOM 673 C C . ARG A 1 86 ? -7.199 1.561 20.593 1.00 65.94 86 ARG A C 1
ATOM 675 O O . ARG A 1 86 ? -7.394 1.550 21.804 1.00 65.94 86 ARG A O 1
ATOM 682 N N . GLU A 1 87 ? -6.106 2.076 20.040 1.00 56.94 87 GLU A N 1
ATOM 683 C CA . GLU A 1 87 ? -5.047 2.765 20.792 1.00 56.94 87 GLU A CA 1
ATOM 684 C C . GLU A 1 87 ? -5.324 4.271 21.000 1.00 56.94 87 GLU A C 1
ATOM 686 O O . GLU A 1 87 ? -4.474 4.969 21.554 1.00 56.94 87 GLU A O 1
ATOM 691 N N . SER A 1 88 ? -6.512 4.754 20.599 1.00 50.78 88 SER A N 1
ATOM 692 C CA . SER A 1 88 ? -7.040 6.102 20.871 1.00 50.78 88 SER A CA 1
ATOM 693 C C . SER A 1 88 ? -7.999 6.139 22.054 1.00 50.78 88 SER A C 1
ATOM 695 O O . SER A 1 88 ? -8.126 7.253 22.612 1.00 50.78 88 SER A O 1
#

Secondary structure (DSSP, 8-state):
------TTGGG-SSHHHHHHHHHHHHHHHHHHHHHHHHHHHHT----SS-HHHHHHHHHHHHHHHHHTT-PPPHHHHHHHHHHHHHT-

pLDDT: mean 73.48, std 12.85, range [37.94, 89.19]